Protein AF-A0A3C0QGR3-F1 (afdb_monomer_lite)

Radius of gyration: 13.29 Å; chains: 1; bounding box: 35×28×35 Å

Sequence (100 aa):
MGKNGKVHSISVSPQRGQLKKEVPEALFIAGKGIENDGHAGDWGRQVTCLSYESLDKVNKAKGLNMGTGDFAENVLIEGLDLSSLSPGSRIRLGEDAVIE

Foldseek 3Di:
DDFDWDFPFFWAAQAPPDQTDTDPDWDQDPCFATPSHNLGDNDDCRFFEDEPVVVVVCCVVPVHDDDPRRVVHRTYIYRDDPVPDDPVDWDDDPDPDIDD

pLDDT: mean 94.73, std 6.2, range [46.78, 98.44]

Secondary structure (DSSP, 8-state):
-----EEEEEEE-SSTTSPPEEES---EETTTEETT-TT-SSSS----EEEHHHHHHHHHHHT----TTTTS-SEEEES--GGG--TT--EEETTTEEE-

Structure (mmCIF, N/CA/C/O backbone):
data_AF-A0A3C0QGR3-F1
#
_entry.id   AF-A0A3C0QGR3-F1
#
loop_
_atom_site.group_PDB
_atom_site.id
_atom_site.type_symbol
_atom_site.label_atom_id
_atom_site.label_alt_id
_atom_site.label_comp_id
_atom_site.label_asym_id
_atom_site.label_entity_id
_atom_site.label_seq_id
_atom_site.pdbx_PDB_ins_code
_atom_site.Cartn_x
_atom_site.Cartn_y
_atom_site.Cartn_z
_atom_site.occupancy
_atom_site.B_iso_or_equiv
_atom_site.auth_seq_id
_atom_site.auth_comp_id
_atom_site.auth_asym_id
_atom_site.auth_atom_id
_atom_site.pdbx_PDB_model_num
ATOM 1 N N . MET A 1 1 ? -20.635 -12.146 -5.602 1.00 46.78 1 MET A N 1
ATOM 2 C CA . MET A 1 1 ? -20.327 -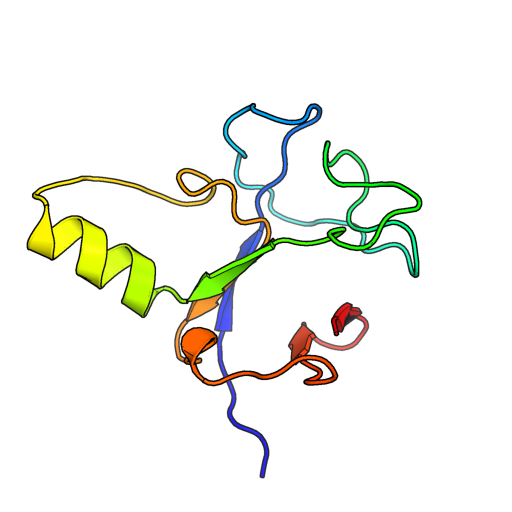10.702 -5.706 1.00 46.78 1 MET A CA 1
ATOM 3 C C . MET A 1 1 ? -19.046 -10.456 -4.934 1.00 46.78 1 MET A C 1
ATOM 5 O O . MET A 1 1 ? -18.987 -10.861 -3.780 1.00 46.78 1 MET A O 1
ATOM 9 N N . GLY A 1 2 ? -18.008 -9.912 -5.575 1.00 66.44 2 GLY A N 1
ATOM 10 C CA . GLY A 1 2 ? -16.774 -9.543 -4.873 1.00 66.44 2 GLY A CA 1
ATOM 11 C C . GLY A 1 2 ? -17.027 -8.397 -3.891 1.00 66.44 2 GLY A C 1
ATOM 12 O O . GLY A 1 2 ? -17.964 -7.622 -4.085 1.00 66.44 2 GLY A O 1
ATOM 13 N N . LYS A 1 3 ? -16.224 -8.310 -2.828 1.00 84.69 3 LYS A N 1
ATOM 14 C CA . LYS A 1 3 ? -16.185 -7.111 -1.982 1.00 84.69 3 LYS A CA 1
ATOM 15 C C . LYS A 1 3 ? -15.470 -6.006 -2.760 1.00 84.69 3 LYS A C 1
ATOM 17 O O . LYS A 1 3 ? -14.437 -6.270 -3.369 1.00 84.69 3 LYS A O 1
ATOM 22 N N . ASN A 1 4 ? -16.020 -4.798 -2.730 1.00 91.25 4 ASN A N 1
ATOM 23 C CA . ASN A 1 4 ? -15.447 -3.638 -3.404 1.00 91.25 4 ASN A CA 1
ATOM 24 C C . ASN A 1 4 ? -14.842 -2.689 -2.371 1.00 91.25 4 ASN A C 1
ATOM 26 O O . ASN A 1 4 ? -15.344 -2.593 -1.254 1.00 91.25 4 ASN A O 1
ATOM 30 N N . GLY A 1 5 ? -13.800 -1.975 -2.779 1.00 94.56 5 GLY A N 1
ATOM 31 C CA . GLY A 1 5 ? -13.172 -0.909 -2.010 1.00 94.56 5 GLY A CA 1
ATOM 32 C C . GLY A 1 5 ? -12.697 0.202 -2.939 1.00 94.56 5 GLY A C 1
ATOM 33 O O . GLY A 1 5 ? -12.883 0.132 -4.158 1.00 94.56 5 GLY A O 1
ATOM 34 N N . LYS A 1 6 ? -12.077 1.224 -2.362 1.00 96.50 6 LYS A N 1
ATOM 35 C CA . LYS A 1 6 ? -11.497 2.358 -3.079 1.00 96.50 6 LYS A CA 1
ATOM 36 C C . LYS A 1 6 ? -9.990 2.369 -2.858 1.00 96.50 6 LYS A C 1
ATOM 38 O O . LYS A 1 6 ? -9.534 2.262 -1.725 1.00 96.50 6 LYS A O 1
ATOM 43 N N . VAL A 1 7 ? -9.215 2.543 -3.925 1.00 97.12 7 VAL A N 1
ATOM 44 C CA . VAL A 1 7 ? -7.797 2.901 -3.784 1.00 97.12 7 VAL A CA 1
ATOM 45 C C . VAL A 1 7 ? -7.747 4.328 -3.245 1.00 97.12 7 VAL A C 1
ATOM 47 O O . VAL A 1 7 ? -8.143 5.266 -3.934 1.00 97.12 7 VAL A O 1
ATOM 50 N N . HIS A 1 8 ? -7.347 4.475 -1.985 1.00 97.56 8 HIS A N 1
ATOM 51 C CA . HIS A 1 8 ? -7.238 5.766 -1.317 1.00 97.56 8 HIS A CA 1
ATOM 52 C C . HIS A 1 8 ? -5.997 6.517 -1.803 1.00 97.56 8 HIS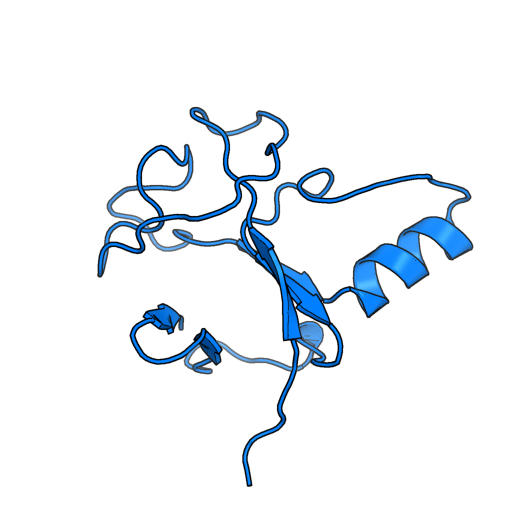 A C 1
ATOM 54 O O . HIS A 1 8 ? -6.081 7.701 -2.108 1.00 97.56 8 HIS A O 1
ATOM 60 N N . SER A 1 9 ? -4.860 5.824 -1.893 1.00 98.19 9 SER A N 1
ATOM 61 C CA . SER A 1 9 ? -3.596 6.388 -2.368 1.00 98.19 9 SER A CA 1
ATOM 62 C C . SER A 1 9 ? -2.676 5.304 -2.920 1.00 98.19 9 SER A C 1
ATOM 64 O O . SER A 1 9 ? -2.808 4.119 -2.588 1.00 98.19 9 SER A O 1
ATOM 66 N N . ILE A 1 10 ? -1.710 5.740 -3.726 1.00 98.06 10 ILE A N 1
ATOM 67 C CA . ILE A 1 10 ? -0.580 4.934 -4.179 1.00 98.06 10 ILE A CA 1
ATOM 68 C C . ILE A 1 10 ? 0.692 5.624 -3.702 1.00 98.06 10 ILE A C 1
ATOM 70 O O . ILE A 1 10 ? 0.837 6.827 -3.889 1.00 98.06 10 ILE A O 1
ATOM 74 N N . SER A 1 11 ? 1.615 4.876 -3.106 1.00 98.44 11 SER A N 1
ATOM 75 C CA . SER A 1 11 ? 2.872 5.407 -2.586 1.00 98.44 11 SER A CA 1
ATOM 76 C C . SER A 1 11 ? 4.059 4.545 -3.015 1.00 98.44 11 SER A C 1
ATOM 78 O O . SER A 1 11 ? 3.978 3.316 -3.046 1.00 98.44 11 SER A O 1
ATOM 80 N N . VAL A 1 12 ? 5.196 5.168 -3.324 1.00 98.19 12 VAL A N 1
ATOM 81 C CA . VAL A 1 12 ? 6.432 4.465 -3.717 1.00 98.19 12 VAL A CA 1
ATOM 82 C C . VAL A 1 12 ? 7.659 5.053 -3.028 1.00 98.19 12 VAL A C 1
ATOM 84 O O . VAL A 1 12 ? 7.656 6.195 -2.568 1.00 98.19 12 VAL A O 1
ATOM 87 N N . SER A 1 13 ? 8.728 4.269 -2.940 1.00 97.44 13 SER A N 1
ATOM 88 C CA . SER A 1 13 ? 10.046 4.739 -2.494 1.00 97.44 13 SER A CA 1
ATOM 89 C C . SER A 1 13 ? 11.127 4.114 -3.367 1.00 97.44 13 SER A C 1
ATOM 91 O O . SER A 1 13 ? 11.045 2.920 -3.609 1.00 97.44 13 SER A O 1
ATOM 93 N N . PRO A 1 14 ? 12.184 4.832 -3.781 1.00 95.56 14 PRO A N 1
ATOM 94 C CA . PRO A 1 14 ? 13.189 4.281 -4.696 1.00 95.56 14 PRO A CA 1
ATOM 95 C C . PRO A 1 14 ? 14.054 3.173 -4.077 1.00 95.56 14 PRO A C 1
ATOM 97 O O . PRO A 1 14 ? 14.741 2.449 -4.791 1.00 95.56 14 PRO A O 1
ATOM 100 N N . GLN A 1 15 ? 14.073 3.051 -2.746 1.00 94.38 15 GLN A N 1
ATOM 101 C CA . GLN A 1 15 ? 14.911 2.090 -2.027 1.00 94.38 15 GLN A CA 1
ATOM 102 C C . GLN A 1 15 ? 14.131 1.421 -0.889 1.00 94.38 15 GLN A C 1
ATOM 104 O O . GLN A 1 15 ? 13.195 1.995 -0.320 1.00 94.38 15 GLN A O 1
ATOM 109 N N . ARG A 1 16 ? 14.531 0.190 -0.541 1.00 89.44 16 ARG A N 1
ATOM 110 C CA . ARG A 1 16 ? 13.971 -0.563 0.595 1.00 89.44 16 ARG A CA 1
ATOM 111 C C . ARG A 1 16 ? 14.347 0.112 1.911 1.00 89.44 16 ARG A C 1
ATOM 113 O O . ARG A 1 16 ? 15.462 0.597 2.063 1.00 89.44 16 ARG A O 1
ATOM 120 N N . GLY A 1 17 ? 13.424 0.100 2.869 1.00 86.88 17 GLY A N 1
ATOM 121 C CA . GLY A 1 17 ? 13.634 0.710 4.186 1.00 86.88 17 GLY A CA 1
ATOM 122 C C . GLY A 1 17 ? 13.467 2.233 4.219 1.00 86.88 17 GLY A C 1
ATOM 123 O O . GLY A 1 17 ? 13.658 2.829 5.273 1.00 86.88 17 GLY A O 1
ATOM 124 N N . GLN A 1 18 ? 13.093 2.860 3.100 1.00 91.06 18 GLN A N 1
ATOM 125 C CA . GLN A 1 18 ? 12.674 4.259 3.064 1.00 91.06 18 GLN A CA 1
ATOM 126 C C . GLN A 1 18 ? 11.156 4.371 3.212 1.00 91.06 18 GLN A C 1
ATOM 128 O O . GLN A 1 18 ? 10.418 3.494 2.757 1.00 91.06 18 GLN A O 1
ATOM 133 N N . LEU A 1 19 ? 10.700 5.472 3.815 1.00 90.25 19 LEU A N 1
ATOM 134 C CA . LEU A 1 19 ? 9.285 5.833 3.807 1.00 90.25 19 LEU A CA 1
ATOM 135 C C . LEU A 1 19 ? 8.824 6.084 2.371 1.00 90.25 19 LEU A C 1
ATOM 137 O O . LEU A 1 19 ? 9.555 6.673 1.564 1.00 90.25 19 LEU A O 1
ATOM 141 N N . LYS A 1 20 ? 7.615 5.618 2.060 1.00 96.44 20 LYS A N 1
ATOM 142 C CA . LYS A 1 20 ? 7.010 5.792 0.742 1.00 96.44 20 LYS A CA 1
ATOM 143 C C . LYS A 1 20 ? 6.350 7.158 0.654 1.00 96.44 20 LYS A C 1
ATOM 145 O O . LYS A 1 20 ? 5.865 7.685 1.646 1.00 96.44 20 LYS A O 1
ATOM 150 N N . LYS A 1 21 ? 6.354 7.734 -0.541 1.00 97.44 21 LYS A N 1
ATOM 151 C CA . LYS A 1 21 ? 5.698 9.006 -0.838 1.00 97.44 21 LYS A CA 1
ATOM 152 C C . LYS A 1 21 ? 4.553 8.764 -1.791 1.00 97.44 21 LYS A C 1
ATOM 154 O O . LYS A 1 21 ? 4.705 7.990 -2.735 1.00 97.44 21 LYS A O 1
ATOM 159 N N . GLU A 1 22 ? 3.445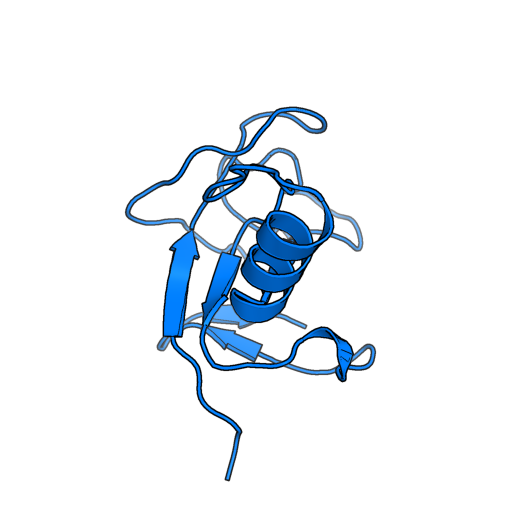 9.441 -1.534 1.00 98.19 22 GLU A N 1
ATOM 160 C CA . GLU A 1 22 ? 2.274 9.393 -2.393 1.00 98.19 22 GLU A CA 1
ATOM 161 C C . GLU A 1 22 ? 2.599 9.895 -3.805 1.00 98.19 22 GLU A C 1
ATOM 163 O O . GLU A 1 22 ? 3.316 10.884 -3.987 1.00 98.19 22 GLU A O 1
ATOM 168 N N . VAL A 1 23 ? 2.074 9.187 -4.799 1.00 97.88 23 VAL A N 1
ATOM 169 C CA . VAL A 1 23 ? 2.174 9.501 -6.222 1.00 97.88 23 VAL A CA 1
ATOM 170 C C . VAL A 1 23 ? 0.781 9.451 -6.854 1.00 97.88 23 VAL A C 1
ATOM 172 O O . VAL A 1 23 ? -0.054 8.648 -6.436 1.00 97.88 23 VAL A O 1
ATOM 175 N N . PRO A 1 24 ? 0.506 10.290 -7.867 1.00 96.62 24 PRO A N 1
ATOM 176 C CA . PRO A 1 24 ? -0.801 10.312 -8.523 1.00 96.62 24 PRO A CA 1
ATOM 177 C C . PRO A 1 24 ? -1.059 9.061 -9.375 1.00 96.62 24 PRO A C 1
ATOM 179 O O . PRO A 1 24 ? -2.210 8.688 -9.587 1.00 96.62 24 PRO A O 1
ATOM 182 N N . GLU A 1 25 ? 0.003 8.415 -9.856 1.00 95.56 25 GLU A N 1
ATOM 183 C CA . GLU A 1 25 ? -0.050 7.224 -10.699 1.00 95.56 25 GLU A CA 1
ATOM 184 C C . GLU A 1 25 ? 1.191 6.351 -10.487 1.00 95.56 25 GLU A C 1
ATOM 186 O O . GLU A 1 25 ? 2.238 6.830 -10.045 1.00 95.56 25 GLU A O 1
ATOM 191 N N . ALA A 1 26 ? 1.070 5.061 -10.802 1.00 95.88 26 ALA A N 1
ATOM 192 C CA . ALA A 1 26 ? 2.181 4.120 -10.764 1.00 95.88 26 ALA A CA 1
ATOM 193 C C . ALA A 1 26 ? 1.989 2.993 -11.784 1.00 95.88 26 ALA A C 1
ATOM 195 O O . ALA A 1 26 ? 0.867 2.538 -12.018 1.00 95.88 26 ALA A O 1
ATOM 196 N N . LEU A 1 27 ? 3.095 2.505 -12.347 1.00 97.06 27 LEU A N 1
ATOM 197 C CA . LEU A 1 27 ? 3.097 1.397 -13.297 1.00 97.06 27 LEU A CA 1
ATOM 198 C C . LEU A 1 27 ? 3.340 0.066 -12.576 1.00 97.06 27 LEU A C 1
ATOM 200 O O . LEU A 1 27 ? 4.404 -0.151 -11.996 1.00 97.06 27 LEU A O 1
ATOM 204 N N . PHE A 1 28 ? 2.368 -0.842 -12.653 1.00 97.50 28 PHE A N 1
ATOM 205 C CA . PHE A 1 28 ? 2.492 -2.211 -12.156 1.00 97.50 28 PHE A CA 1
ATOM 206 C C . PHE A 1 28 ? 3.057 -3.103 -13.260 1.00 97.50 28 PHE A C 1
ATOM 208 O O . PHE A 1 28 ? 2.489 -3.213 -14.345 1.00 97.50 28 PHE A O 1
ATOM 215 N N . ILE A 1 29 ? 4.173 -3.765 -12.978 1.00 97.19 29 ILE A N 1
ATOM 216 C CA . ILE A 1 29 ? 4.876 -4.636 -13.913 1.00 97.19 29 ILE A CA 1
ATOM 217 C C . ILE A 1 29 ? 4.757 -6.076 -13.411 1.00 97.19 29 ILE A C 1
ATOM 219 O O . ILE A 1 29 ? 5.239 -6.420 -12.326 1.00 97.19 29 ILE A O 1
ATOM 223 N N . ALA A 1 30 ? 4.121 -6.928 -14.217 1.00 95.81 30 ALA A N 1
ATOM 224 C CA . ALA A 1 30 ? 3.893 -8.331 -13.885 1.00 95.81 30 ALA A CA 1
ATOM 225 C C . ALA A 1 30 ? 5.204 -9.042 -13.515 1.00 95.81 30 ALA A C 1
ATOM 227 O O . ALA A 1 30 ? 6.202 -8.956 -14.235 1.00 95.81 30 ALA A O 1
ATOM 228 N N . GLY A 1 31 ? 5.201 -9.722 -12.366 1.00 96.00 31 GLY A N 1
ATOM 229 C CA . GLY A 1 31 ? 6.370 -10.425 -11.842 1.00 96.00 31 GLY A CA 1
ATOM 230 C C . GLY A 1 31 ? 7.530 -9.518 -11.425 1.00 96.00 31 GLY A C 1
ATOM 231 O O . GLY A 1 31 ? 8.609 -10.036 -11.151 1.00 96.00 31 GLY A O 1
ATOM 232 N N . LYS A 1 32 ? 7.345 -8.191 -11.362 1.00 96.31 32 LYS A N 1
ATOM 233 C CA . LYS A 1 32 ? 8.373 -7.244 -10.904 1.00 96.31 32 LYS A CA 1
ATOM 234 C C . LYS A 1 32 ? 7.895 -6.254 -9.846 1.00 96.31 32 LYS A C 1
ATOM 2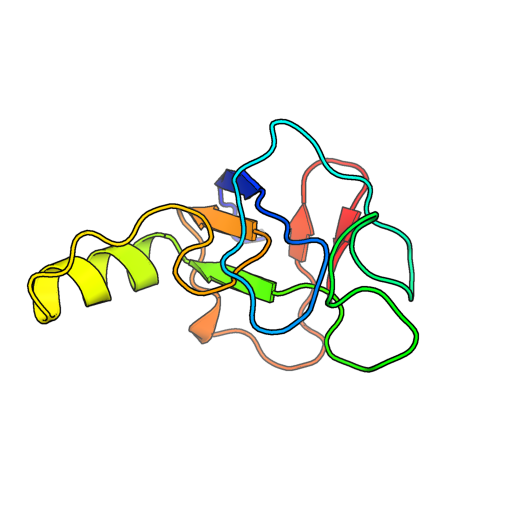36 O O . LYS A 1 32 ? 8.754 -5.689 -9.188 1.00 96.31 32 LYS A O 1
ATOM 241 N N . GLY A 1 33 ? 6.596 -6.035 -9.653 1.00 97.06 33 GLY A N 1
ATOM 242 C CA . GLY A 1 33 ? 6.080 -5.049 -8.692 1.00 97.06 33 GLY A CA 1
ATOM 243 C C . GLY A 1 33 ? 5.811 -3.691 -9.331 1.00 97.06 33 GLY A C 1
ATOM 244 O O . GLY A 1 33 ? 5.361 -3.635 -10.471 1.00 97.06 33 GLY A O 1
ATOM 245 N N . ILE A 1 34 ? 6.048 -2.601 -8.602 1.00 97.81 34 ILE A N 1
ATOM 246 C CA . ILE A 1 34 ? 5.769 -1.235 -9.073 1.00 97.81 34 ILE A CA 1
ATOM 247 C C . ILE A 1 34 ? 7.054 -0.571 -9.577 1.00 97.81 34 ILE A C 1
ATOM 249 O O . ILE A 1 34 ? 8.087 -0.625 -8.912 1.00 97.81 34 ILE A O 1
ATOM 253 N N . GLU A 1 35 ? 7.002 0.068 -10.746 1.00 97.62 35 GLU A N 1
ATOM 254 C CA . GLU A 1 35 ? 8.137 0.821 -11.285 1.00 97.62 35 GLU A CA 1
ATOM 255 C C . GLU A 1 35 ? 8.624 1.890 -10.291 1.00 97.62 35 GLU A C 1
ATOM 257 O O . GLU A 1 35 ? 7.828 2.590 -9.668 1.00 97.62 35 GLU A O 1
ATOM 262 N N . ASN A 1 36 ? 9.946 2.021 -10.151 1.00 95.50 36 ASN A N 1
ATOM 263 C CA . ASN A 1 36 ? 10.610 2.942 -9.219 1.00 95.50 36 ASN A CA 1
ATOM 264 C C . ASN A 1 36 ? 10.361 2.659 -7.727 1.00 95.50 36 ASN A C 1
ATOM 266 O O . ASN A 1 36 ? 10.745 3.474 -6.887 1.00 95.50 36 ASN A O 1
ATOM 270 N N . ASP A 1 37 ? 9.779 1.508 -7.376 1.00 98.06 37 ASP A N 1
ATOM 271 C CA . ASP A 1 37 ? 9.674 1.070 -5.990 1.00 98.06 37 ASP A CA 1
ATOM 272 C C . ASP A 1 37 ? 10.853 0.184 -5.567 1.00 98.06 37 ASP A C 1
ATOM 274 O O . ASP A 1 37 ? 11.286 -0.710 -6.289 1.00 98.06 37 ASP A O 1
ATOM 278 N N . GLY A 1 38 ? 11.344 0.368 -4.346 1.00 95.31 38 GLY A N 1
ATOM 279 C CA . GLY A 1 38 ? 12.441 -0.408 -3.782 1.00 95.31 38 GLY A CA 1
ATOM 280 C C . GLY A 1 38 ? 12.076 -1.872 -3.541 1.00 95.31 38 GLY A C 1
ATOM 281 O O . GLY A 1 38 ? 12.971 -2.707 -3.428 1.00 95.31 38 GLY A O 1
ATOM 282 N N . HIS A 1 39 ? 10.785 -2.209 -3.455 1.00 94.81 39 HIS A N 1
ATOM 283 C CA . HIS A 1 39 ? 10.323 -3.596 -3.429 1.00 94.81 39 HIS A CA 1
ATOM 284 C C . HIS A 1 39 ? 10.208 -4.218 -4.822 1.00 94.81 39 HIS A C 1
ATOM 286 O O . HIS A 1 39 ? 9.900 -5.404 -4.910 1.00 94.81 39 HIS A O 1
ATOM 292 N N . ALA A 1 40 ? 10.467 -3.486 -5.905 1.00 95.25 40 ALA A N 1
ATOM 293 C CA . ALA A 1 40 ? 10.446 -4.078 -7.229 1.00 9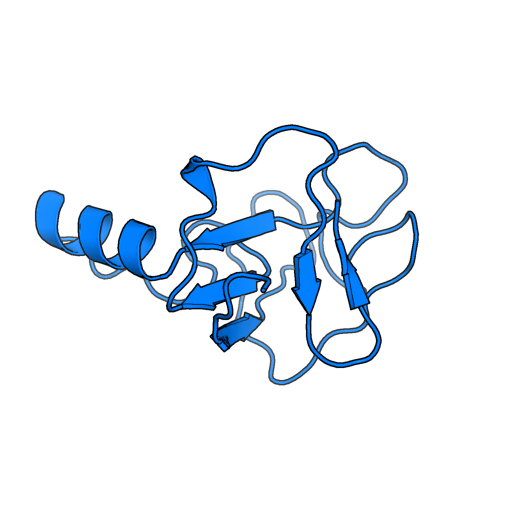5.25 40 ALA A CA 1
ATOM 294 C C . ALA A 1 40 ? 11.591 -5.088 -7.421 1.00 95.25 40 ALA A C 1
ATOM 296 O O . ALA A 1 40 ? 12.701 -4.905 -6.919 1.00 95.25 40 ALA A O 1
ATOM 297 N N . GLY A 1 41 ? 11.329 -6.160 -8.167 1.00 93.50 41 GLY A N 1
ATOM 298 C CA . GLY A 1 41 ? 12.314 -7.182 -8.519 1.00 93.50 41 GLY A CA 1
ATOM 299 C C . GLY A 1 41 ? 11.783 -8.610 -8.441 1.00 93.50 41 GLY A C 1
ATOM 300 O O . GLY A 1 41 ? 10.615 -8.856 -8.145 1.00 93.50 41 GLY A O 1
ATOM 301 N N . ASP A 1 42 ? 12.678 -9.559 -8.693 1.00 93.50 42 ASP A N 1
ATOM 302 C CA . ASP A 1 42 ? 12.377 -10.991 -8.746 1.00 93.50 42 ASP A CA 1
ATOM 303 C C . ASP A 1 42 ? 12.425 -11.628 -7.345 1.00 93.50 42 ASP A C 1
ATOM 305 O O . ASP A 1 42 ? 13.430 -12.197 -6.917 1.00 93.50 42 ASP A O 1
ATOM 309 N N . TRP A 1 43 ? 11.355 -11.423 -6.572 1.00 93.25 43 TRP A N 1
ATOM 310 C CA . TRP A 1 43 ? 11.169 -12.000 -5.238 1.00 93.25 43 TRP A CA 1
ATOM 311 C C . TRP A 1 43 ? 9.690 -11.983 -4.825 1.00 93.25 43 TRP A C 1
ATOM 313 O O . TRP A 1 43 ? 8.862 -11.331 -5.448 1.00 93.25 43 TRP A O 1
ATOM 323 N N . GLY A 1 44 ? 9.348 -12.677 -3.737 1.00 88.94 44 GLY A N 1
ATOM 324 C CA . GLY A 1 44 ? 7.952 -12.943 -3.360 1.00 88.94 44 GLY A CA 1
ATOM 325 C C . GLY A 1 44 ? 7.167 -11.816 -2.670 1.00 88.94 44 GLY A C 1
ATOM 326 O O . GLY A 1 44 ? 6.067 -12.079 -2.203 1.00 88.94 44 GLY A O 1
ATOM 327 N N . ARG A 1 45 ? 7.696 -10.592 -2.524 1.00 92.50 45 ARG A N 1
ATOM 328 C CA . ARG A 1 45 ? 6.978 -9.473 -1.863 1.00 92.50 45 ARG A CA 1
ATOM 329 C C . ARG A 1 45 ? 7.108 -8.175 -2.658 1.00 92.50 45 ARG A C 1
ATOM 331 O O . ARG A 1 45 ? 7.806 -7.254 -2.254 1.00 92.50 45 ARG A O 1
ATOM 338 N N . GLN A 1 46 ? 6.433 -8.123 -3.797 1.00 96.50 46 GLN A N 1
ATOM 339 C CA . GLN A 1 46 ? 6.642 -7.086 -4.814 1.00 96.50 46 GLN A CA 1
ATOM 340 C C . GLN A 1 46 ? 5.793 -5.826 -4.612 1.00 96.50 46 GLN A C 1
ATOM 342 O O . GLN A 1 46 ? 6.182 -4.746 -5.046 1.00 96.50 46 GLN A O 1
ATOM 347 N N . VAL A 1 47 ? 4.631 -5.967 -3.970 1.00 96.38 47 VAL A N 1
ATOM 348 C CA . VAL A 1 47 ? 3.680 -4.884 -3.693 1.00 96.38 47 VAL A CA 1
ATOM 349 C C . VAL A 1 47 ? 3.171 -5.050 -2.267 1.00 96.38 47 VAL A C 1
ATOM 351 O O . VAL A 1 47 ? 2.843 -6.160 -1.848 1.00 96.38 47 VAL A O 1
ATOM 354 N N . THR A 1 48 ? 3.110 -3.960 -1.507 1.00 95.69 48 THR A N 1
ATOM 355 C CA . THR A 1 48 ? 2.515 -3.945 -0.164 1.00 95.69 48 THR A CA 1
ATOM 356 C C . THR A 1 48 ? 1.174 -3.216 -0.171 1.00 95.69 48 THR A C 1
ATOM 358 O O . THR A 1 48 ? 1.031 -2.160 -0.785 1.00 95.69 48 THR A O 1
ATOM 361 N N . CYS A 1 49 ? 0.183 -3.752 0.538 1.00 96.56 49 CYS A N 1
ATOM 362 C CA . CYS A 1 49 ? -1.134 -3.131 0.671 1.00 96.56 49 CYS A CA 1
ATOM 363 C C . CYS A 1 49 ? -1.524 -3.001 2.141 1.00 96.56 49 CYS A C 1
ATOM 365 O O . CYS A 1 49 ? -1.132 -3.829 2.966 1.00 96.56 49 CYS A O 1
ATOM 367 N N . LEU A 1 50 ? -2.320 -1.984 2.455 1.00 97.38 50 LEU A N 1
ATOM 368 C CA . LEU A 1 50 ? -2.870 -1.756 3.787 1.00 97.38 50 LEU A CA 1
ATOM 369 C C . LEU A 1 50 ? -4.337 -1.336 3.674 1.00 97.38 50 LEU A C 1
ATOM 371 O O . LEU A 1 50 ? -4.700 -0.583 2.773 1.00 97.38 50 LEU A O 1
ATOM 375 N N . SER A 1 51 ? -5.183 -1.808 4.591 1.00 97.81 51 SER A N 1
ATOM 376 C CA . SER A 1 51 ? -6.548 -1.290 4.717 1.00 97.81 51 SER A CA 1
ATOM 377 C C . SER A 1 51 ? -6.527 0.060 5.430 1.00 97.81 51 SER A C 1
ATOM 379 O O . SER A 1 51 ? -5.906 0.179 6.491 1.00 97.81 51 SER A O 1
ATOM 381 N N . TYR A 1 52 ? -7.258 1.046 4.917 1.00 98.06 52 TYR A N 1
ATOM 382 C CA . TYR A 1 52 ? -7.402 2.361 5.546 1.00 98.06 52 TYR A CA 1
ATOM 383 C C . TYR A 1 52 ? -7.905 2.244 6.992 1.00 98.06 52 TYR A C 1
ATOM 385 O O . TYR A 1 52 ? -7.384 2.882 7.902 1.00 98.06 52 TYR A O 1
ATOM 393 N N . GLU A 1 53 ? -8.848 1.337 7.238 1.00 97.44 53 GLU A N 1
ATOM 394 C CA . GLU A 1 53 ? -9.403 1.057 8.562 1.00 97.44 53 GLU A CA 1
ATOM 395 C C . GLU A 1 53 ? -8.342 0.531 9.538 1.00 97.44 53 GLU A C 1
ATOM 397 O O . GLU A 1 53 ? -8.419 0.792 10.739 1.00 97.44 53 GLU A O 1
ATOM 402 N N . SER A 1 54 ? -7.331 -0.193 9.043 1.00 97.06 54 SER A N 1
ATOM 403 C CA . SER A 1 54 ? -6.214 -0.656 9.874 1.00 97.06 54 SER A CA 1
ATOM 404 C C . SER A 1 54 ? -5.280 0.495 10.247 1.00 97.06 54 SER A C 1
ATOM 406 O O . SER A 1 54 ? -4.875 0.586 11.408 1.00 97.06 54 SER A O 1
ATOM 408 N N . LEU A 1 55 ? -4.987 1.394 9.303 1.00 97.25 55 LEU A N 1
ATOM 409 C CA . LEU A 1 55 ? -4.219 2.616 9.554 1.00 97.25 55 LEU A CA 1
ATOM 410 C C . LEU A 1 55 ? -4.927 3.497 10.595 1.00 97.25 55 LEU A C 1
ATOM 412 O O . LEU A 1 55 ? -4.336 3.834 11.624 1.00 97.25 55 LEU A O 1
ATOM 416 N N . ASP A 1 56 ? -6.209 3.802 10.378 1.00 97.62 56 ASP A N 1
ATOM 417 C CA . ASP A 1 56 ? -7.019 4.638 11.274 1.00 97.62 56 ASP A CA 1
ATOM 418 C C . ASP A 1 56 ? -7.126 4.030 12.681 1.00 97.62 56 ASP A C 1
ATOM 420 O O . ASP A 1 56 ? -6.937 4.720 13.689 1.00 97.62 56 ASP A O 1
ATOM 424 N N . LYS A 1 57 ? -7.329 2.709 12.773 1.00 97.31 57 LYS A N 1
ATOM 425 C CA . LYS A 1 57 ? -7.340 1.987 14.051 1.00 97.31 57 LYS A CA 1
ATOM 426 C C . LYS A 1 57 ? -6.025 2.146 14.812 1.00 97.31 57 LYS A C 1
ATOM 428 O O . LYS A 1 57 ? -6.059 2.373 16.022 1.00 97.31 57 LYS A O 1
ATOM 433 N N . VAL A 1 58 ? -4.878 2.015 14.142 1.00 97.25 58 VAL A N 1
ATOM 434 C CA . VAL A 1 58 ? -3.564 2.174 14.784 1.00 97.25 58 VAL A CA 1
ATOM 435 C C . VAL A 1 58 ? -3.346 3.622 15.219 1.00 97.25 58 VAL A C 1
ATOM 437 O O . VAL A 1 58 ? -2.959 3.837 16.369 1.00 97.25 58 VAL A O 1
ATOM 440 N N . ASN A 1 59 ? -3.663 4.600 14.367 1.00 97.94 59 ASN A N 1
ATOM 441 C CA . ASN A 1 59 ? -3.575 6.021 14.710 1.00 97.94 59 ASN A CA 1
ATOM 442 C C . ASN A 1 59 ? -4.385 6.349 15.968 1.00 97.94 59 ASN A C 1
ATOM 444 O O . ASN A 1 59 ? -3.835 6.888 16.929 1.00 97.94 59 ASN A O 1
ATOM 448 N N . LYS A 1 60 ? -5.653 5.927 16.030 1.00 98.12 60 LYS A N 1
ATOM 449 C CA . LYS A 1 60 ? -6.525 6.142 17.198 1.00 98.12 60 LYS A CA 1
ATOM 450 C C . LYS A 1 60 ? -6.031 5.423 18.450 1.00 98.12 60 LYS A C 1
ATOM 452 O O . LYS A 1 60 ? -6.000 6.015 19.524 1.00 98.12 60 LYS A O 1
ATOM 457 N N . ALA A 1 61 ? -5.633 4.157 18.330 1.00 98.19 61 ALA A N 1
ATOM 458 C CA . ALA A 1 61 ? -5.219 3.352 19.480 1.00 98.19 61 ALA A CA 1
ATOM 459 C C . ALA A 1 61 ? -3.865 3.778 20.068 1.00 98.19 61 ALA A C 1
ATOM 461 O O . ALA A 1 61 ? -3.592 3.507 21.238 1.00 98.19 61 ALA A O 1
ATOM 462 N N . LYS A 1 62 ? -2.995 4.388 19.257 1.00 97.88 62 LYS A N 1
ATOM 463 C CA . LYS A 1 62 ? -1.630 4.765 19.647 1.00 97.88 62 LYS A CA 1
ATOM 464 C C . LYS A 1 62 ? -1.406 6.275 19.725 1.00 97.88 62 LYS A C 1
ATOM 466 O O . LYS A 1 62 ? -0.317 6.679 20.116 1.00 97.88 62 LYS A O 1
ATOM 471 N N . GLY A 1 63 ? -2.403 7.090 19.381 1.00 97.19 63 GLY A N 1
ATOM 472 C CA . GLY A 1 63 ? -2.256 8.545 19.304 1.00 97.19 63 GLY A CA 1
ATOM 473 C C . GLY A 1 63 ? -1.237 8.975 18.246 1.00 97.19 63 GLY A C 1
ATOM 474 O O . GLY A 1 63 ? -0.495 9.927 18.468 1.00 97.19 63 GLY A O 1
ATOM 475 N N . LEU A 1 64 ? -1.155 8.240 17.133 1.00 96.75 64 LEU A N 1
ATOM 476 C CA . LEU A 1 64 ? -0.260 8.551 16.017 1.00 96.75 64 LEU A CA 1
ATOM 477 C C . LEU A 1 64 ? -0.993 9.373 14.951 1.00 96.75 64 LEU A C 1
ATOM 479 O O . LEU A 1 64 ? -2.222 9.391 14.899 1.00 96.75 64 LEU A O 1
ATOM 483 N N . ASN A 1 65 ? -0.220 10.021 14.082 1.00 96.19 65 ASN A N 1
ATOM 484 C CA . ASN A 1 65 ? -0.716 10.776 12.934 1.00 96.19 65 ASN A CA 1
ATOM 485 C C . ASN A 1 65 ? -0.064 10.273 11.636 1.00 96.19 65 ASN A C 1
ATOM 487 O O . ASN A 1 65 ? 0.522 11.053 10.890 1.00 96.19 65 ASN A O 1
ATOM 491 N N . MET A 1 66 ? -0.091 8.955 11.427 1.00 97.00 66 MET A N 1
ATOM 492 C CA . MET A 1 66 ? 0.481 8.319 10.239 1.00 97.00 66 MET A CA 1
ATOM 493 C C . MET A 1 66 ? -0.417 8.576 9.029 1.00 97.00 66 MET A C 1
ATOM 495 O O . MET A 1 66 ? -1.637 8.413 9.125 1.00 97.00 66 MET A O 1
ATOM 499 N N . GLY A 1 67 ? 0.187 8.962 7.913 1.00 96.19 67 GLY A N 1
ATOM 500 C CA . GLY A 1 67 ? -0.457 9.182 6.627 1.00 96.19 67 GLY A CA 1
ATOM 501 C C . GLY A 1 67 ? -0.129 8.096 5.602 1.00 96.19 67 GLY A C 1
ATOM 502 O O . GLY A 1 67 ? 0.259 6.976 5.934 1.00 96.19 67 GLY A O 1
ATOM 503 N N . THR A 1 68 ? -0.319 8.444 4.333 1.00 97.38 68 THR A N 1
ATOM 504 C CA . THR A 1 68 ? -0.120 7.559 3.184 1.00 97.38 68 THR A CA 1
ATOM 505 C C . THR A 1 68 ? 1.362 7.202 3.015 1.00 97.38 68 THR A C 1
ATOM 507 O O . THR A 1 68 ? 2.233 8.064 2.972 1.00 97.38 68 THR A O 1
ATOM 510 N N . GLY A 1 69 ? 1.670 5.912 2.898 1.00 96.88 69 GLY A N 1
ATOM 511 C CA . GLY A 1 69 ? 3.030 5.386 2.740 1.00 96.88 69 GLY A CA 1
ATOM 512 C C . GLY A 1 69 ? 3.855 5.295 4.029 1.00 96.88 69 GLY A C 1
ATOM 513 O O . GLY A 1 69 ? 4.947 4.713 4.003 1.00 96.88 69 GLY A O 1
ATOM 514 N N . ASP A 1 70 ? 3.357 5.814 5.155 1.00 96.00 70 ASP A N 1
ATOM 515 C CA . ASP A 1 70 ? 4.096 5.842 6.422 1.00 96.00 70 ASP A CA 1
ATOM 516 C C . ASP A 1 70 ? 4.214 4.454 7.074 1.00 96.00 70 ASP A C 1
ATOM 518 O O . ASP A 1 70 ? 5.135 4.205 7.857 1.00 96.00 70 ASP A O 1
ATOM 522 N N . PHE A 1 71 ? 3.335 3.512 6.715 1.00 94.94 71 PHE A N 1
ATOM 523 C CA . PHE A 1 71 ? 3.461 2.093 7.069 1.00 94.94 71 PHE A CA 1
ATOM 524 C C . PHE A 1 71 ? 4.197 1.280 5.991 1.00 94.94 71 PHE A C 1
ATOM 526 O O . PHE A 1 71 ? 4.188 0.046 6.020 1.00 94.94 71 PHE A O 1
ATOM 533 N N . ALA A 1 72 ? 4.876 1.962 5.062 1.00 94.69 72 ALA A N 1
ATOM 534 C CA . ALA A 1 72 ? 5.570 1.385 3.914 1.00 94.69 72 ALA A CA 1
ATOM 535 C C . ALA A 1 72 ? 4.658 0.559 2.983 1.00 94.69 72 ALA A C 1
ATOM 537 O O . ALA A 1 72 ? 5.129 -0.329 2.259 1.00 94.69 72 ALA A O 1
ATOM 538 N N . GLU A 1 73 ? 3.359 0.854 2.968 1.00 96.69 73 GLU A N 1
ATOM 539 C CA . GLU A 1 73 ? 2.396 0.330 2.007 1.00 96.69 73 GLU A CA 1
ATOM 540 C C . GLU A 1 73 ? 2.521 1.030 0.650 1.00 96.69 73 GLU A C 1
ATOM 542 O O . GLU A 1 73 ? 2.713 2.243 0.571 1.00 96.69 73 GLU A O 1
ATOM 547 N N . ASN A 1 74 ? 2.395 0.267 -0.433 1.00 97.81 74 ASN A N 1
ATOM 548 C CA . ASN A 1 74 ? 2.272 0.831 -1.768 1.00 97.81 74 ASN A CA 1
ATOM 549 C C . ASN A 1 74 ? 0.845 1.257 -2.088 1.00 97.81 74 ASN A C 1
ATOM 551 O O . ASN A 1 74 ? 0.658 2.256 -2.768 1.00 97.81 74 ASN A O 1
ATOM 555 N N . VAL A 1 75 ? -0.151 0.494 -1.639 1.00 98.00 75 VAL A N 1
ATOM 556 C CA . VAL A 1 75 ? -1.561 0.764 -1.935 1.00 98.0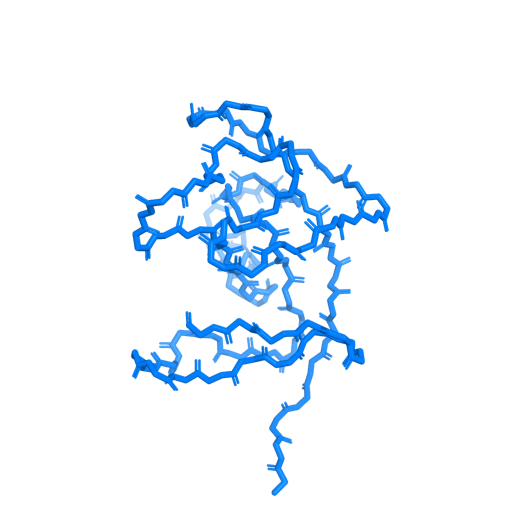0 75 VAL A CA 1
ATOM 557 C C . VAL A 1 75 ? -2.346 0.804 -0.635 1.00 98.00 75 VAL A C 1
ATOM 559 O O . VAL A 1 75 ? -2.442 -0.204 0.070 1.00 98.00 75 VAL A O 1
ATOM 562 N N . LEU A 1 76 ? -2.929 1.960 -0.334 1.00 98.19 76 LEU A N 1
ATOM 563 C CA . LEU A 1 76 ? -3.874 2.109 0.765 1.00 98.19 76 LEU A CA 1
ATOM 564 C C . LEU A 1 76 ? -5.287 1.914 0.211 1.00 98.19 76 LEU A C 1
ATOM 566 O O . LEU A 1 76 ? -5.688 2.607 -0.725 1.00 98.19 76 LEU A O 1
ATOM 570 N N . ILE A 1 77 ? -6.031 0.952 0.752 1.00 97.81 77 ILE A N 1
ATOM 571 C CA . ILE A 1 77 ? -7.355 0.563 0.251 1.00 97.81 77 ILE A CA 1
ATOM 572 C C . ILE A 1 77 ? -8.402 0.815 1.332 1.00 97.81 77 ILE A C 1
ATOM 574 O O . ILE A 1 77 ? -8.310 0.282 2.432 1.00 97.81 77 ILE A O 1
ATOM 578 N N . GLU A 1 78 ? -9.415 1.605 1.011 1.00 97.75 78 GLU A N 1
ATOM 579 C CA . GLU A 1 78 ? -10.561 1.889 1.873 1.00 97.75 78 GLU A CA 1
ATOM 580 C C . GLU A 1 78 ? -11.719 0.929 1.564 1.00 97.75 78 GLU A C 1
ATOM 582 O O . GLU A 1 78 ? -11.980 0.601 0.402 1.00 97.75 78 GLU A O 1
ATOM 587 N N . GLY A 1 79 ? -12.433 0.478 2.594 1.00 96.12 79 GLY A N 1
ATOM 588 C CA . GLY A 1 79 ? -13.621 -0.368 2.474 1.00 96.12 79 GLY A CA 1
ATOM 589 C C . GLY A 1 79 ? -13.336 -1.859 2.292 1.00 96.12 79 GLY A C 1
ATOM 590 O O . GLY A 1 79 ? -14.272 -2.634 2.084 1.00 96.12 79 GLY A O 1
ATOM 591 N N . LEU A 1 80 ? -12.072 -2.290 2.377 1.00 94.38 80 LEU A N 1
ATOM 592 C CA . LEU A 1 80 ? -11.686 -3.690 2.196 1.00 94.38 80 LEU A CA 1
ATOM 593 C C . LEU A 1 80 ? -10.785 -4.179 3.333 1.00 94.38 80 LEU A C 1
ATOM 595 O O . LEU A 1 80 ? -9.675 -3.688 3.510 1.00 94.38 80 LEU A O 1
ATOM 599 N N . ASP A 1 81 ? -11.235 -5.206 4.058 1.00 92.81 81 ASP A N 1
ATOM 600 C CA . ASP A 1 81 ? -10.442 -5.883 5.089 1.00 92.81 81 ASP A CA 1
ATOM 601 C C . ASP A 1 81 ? -9.444 -6.876 4.475 1.00 92.81 81 ASP A C 1
ATOM 603 O O . ASP A 1 81 ? -9.780 -8.028 4.176 1.00 92.81 81 ASP A O 1
ATOM 607 N N . LEU A 1 82 ? -8.199 -6.423 4.321 1.00 94.19 82 LEU A N 1
ATOM 608 C CA . LEU A 1 82 ? -7.102 -7.216 3.773 1.00 94.19 82 LEU A CA 1
ATOM 609 C C . LEU A 1 82 ? -6.554 -8.242 4.774 1.00 94.19 82 LEU A C 1
ATOM 611 O O . LEU A 1 82 ? -5.919 -9.208 4.362 1.00 94.19 82 LEU A O 1
ATOM 615 N N . SER A 1 83 ? -6.811 -8.071 6.077 1.00 91.00 83 SER A N 1
ATOM 616 C CA . SER A 1 83 ? -6.307 -8.983 7.116 1.00 91.00 83 SER A CA 1
ATOM 617 C C . SER A 1 83 ? -6.972 -10.361 7.075 1.00 91.00 83 SER A C 1
ATOM 619 O O . SER A 1 83 ? -6.428 -11.334 7.591 1.00 91.00 83 SER A O 1
ATOM 621 N N . SER A 1 84 ? -8.134 -10.443 6.424 1.00 89.75 84 SER A N 1
ATOM 622 C CA . SER A 1 84 ? -8.891 -11.678 6.218 1.00 89.75 84 SER A CA 1
ATOM 623 C C . SER A 1 84 ? -8.441 -12.504 5.003 1.00 89.75 84 SER A C 1
ATOM 625 O O . SER A 1 84 ? -8.969 -13.595 4.784 1.00 89.75 84 SER A O 1
ATOM 627 N N . LEU A 1 85 ? -7.497 -11.999 4.200 1.00 92.88 85 LEU A N 1
ATOM 628 C CA . LEU A 1 85 ? -7.044 -12.657 2.975 1.00 92.88 85 LEU A CA 1
ATOM 629 C C . LEU A 1 85 ? -5.996 -13.743 3.252 1.00 92.88 85 LEU A C 1
ATOM 631 O O . LEU A 1 85 ? -5.160 -13.624 4.145 1.00 92.88 85 LEU A O 1
ATOM 635 N N . SER A 1 86 ? -6.022 -14.796 2.436 1.00 94.56 86 SER A N 1
ATOM 636 C CA . SER A 1 86 ? -5.046 -15.893 2.451 1.00 94.56 86 SER A CA 1
ATOM 637 C C . SER A 1 86 ? -4.153 -15.863 1.203 1.00 94.56 86 SER A C 1
ATOM 639 O O . SER A 1 86 ? -4.591 -15.333 0.179 1.00 94.56 86 SER A O 1
ATOM 641 N N . PRO A 1 87 ? -2.952 -16.476 1.223 1.00 94.19 87 PRO A N 1
ATOM 642 C CA . PRO A 1 87 ? -2.143 -16.653 0.014 1.00 94.19 87 PRO A CA 1
ATOM 643 C C . PRO A 1 87 ? -2.965 -17.218 -1.157 1.00 94.19 87 PRO A C 1
ATOM 645 O O . PRO A 1 87 ? -3.779 -18.123 -0.955 1.00 94.19 87 PRO A O 1
ATOM 648 N N . GLY A 1 88 ? -2.782 -16.658 -2.356 1.00 94.62 88 GLY A N 1
ATOM 649 C CA . GLY A 1 88 ? -3.583 -16.972 -3.548 1.00 94.62 88 GLY A CA 1
ATOM 650 C C . GLY A 1 88 ? -4.865 -16.138 -3.698 1.00 94.62 88 GLY A C 1
ATOM 651 O O . GLY A 1 88 ? -5.574 -16.272 -4.697 1.00 94.62 88 GLY A O 1
ATOM 652 N N . SER A 1 89 ? -5.189 -15.277 -2.726 1.00 94.62 89 SER A N 1
ATOM 653 C CA . SER A 1 89 ? -6.276 -14.300 -2.866 1.00 94.62 89 SER A CA 1
ATOM 654 C C . SER A 1 89 ? -5.898 -13.245 -3.893 1.00 94.62 89 SER A C 1
ATOM 656 O O . SER A 1 89 ? -4.823 -12.672 -3.810 1.00 94.62 89 SER A O 1
ATOM 658 N N . ARG A 1 90 ? -6.808 -12.924 -4.814 1.00 94.56 90 ARG A N 1
ATOM 659 C CA . ARG A 1 90 ? -6.566 -11.902 -5.838 1.00 94.56 90 ARG A CA 1
ATOM 660 C C . ARG A 1 90 ? -7.334 -10.625 -5.557 1.00 94.56 90 ARG A C 1
ATOM 662 O O . ARG A 1 90 ? -8.536 -10.670 -5.291 1.00 94.56 90 ARG A O 1
ATOM 669 N N . ILE A 1 91 ? -6.660 -9.491 -5.704 1.00 95.19 91 ILE A N 1
ATOM 670 C CA . ILE A 1 91 ? -7.262 -8.158 -5.641 1.00 95.19 91 ILE A CA 1
ATOM 671 C C . ILE A 1 91 ? -7.075 -7.502 -7.002 1.00 95.19 91 ILE A C 1
ATOM 673 O O . ILE A 1 91 ? -5.959 -7.395 -7.505 1.00 95.19 91 ILE A O 1
ATOM 677 N N . ARG A 1 92 ? -8.177 -7.048 -7.597 1.00 95.69 92 ARG A N 1
ATOM 678 C CA . ARG A 1 92 ? -8.142 -6.255 -8.825 1.00 95.69 92 ARG A CA 1
ATOM 679 C C . ARG A 1 92 ? -8.136 -4.771 -8.470 1.00 95.69 92 ARG A C 1
ATOM 681 O O . ARG A 1 92 ? -9.036 -4.311 -7.770 1.00 95.69 92 ARG A O 1
ATOM 688 N N . LEU A 1 93 ? -7.136 -4.047 -8.958 1.00 94.75 93 LEU A N 1
ATOM 689 C CA . LEU A 1 93 ? -6.990 -2.603 -8.817 1.00 94.75 93 LEU A CA 1
ATOM 690 C C . LEU A 1 93 ? -7.340 -1.954 -10.159 1.00 94.75 93 LEU A C 1
ATOM 692 O O . LEU A 1 93 ? -6.638 -2.145 -11.150 1.00 94.75 93 LEU A O 1
ATOM 696 N N . GLY A 1 94 ? -8.442 -1.206 -10.194 1.00 90.94 94 GLY A N 1
ATOM 697 C CA . GLY A 1 94 ? -8.936 -0.612 -11.437 1.00 90.94 94 GLY A CA 1
ATOM 698 C C . GLY A 1 94 ? -9.283 -1.666 -12.495 1.00 90.94 94 GLY A C 1
ATOM 699 O O . GLY A 1 94 ? -9.886 -2.701 -12.189 1.00 90.94 94 GLY A O 1
ATOM 700 N N . GLU A 1 95 ? -8.931 -1.381 -13.747 1.00 91.94 95 GLU A N 1
ATOM 701 C CA . GLU A 1 95 ? -9.237 -2.245 -14.893 1.00 91.94 95 GLU A CA 1
ATOM 702 C C . GLU A 1 95 ? -8.083 -3.193 -15.244 1.00 91.94 95 GLU A C 1
ATOM 704 O O . GLU A 1 95 ? -8.342 -4.350 -15.576 1.00 91.94 95 GLU A O 1
ATOM 709 N N . ASP A 1 96 ? -6.834 -2.750 -15.065 1.00 91.88 96 ASP A N 1
ATOM 710 C CA . ASP A 1 96 ? -5.667 -3.387 -15.693 1.00 91.88 96 ASP A CA 1
ATOM 711 C C . ASP A 1 96 ? -4.742 -4.150 -14.734 1.00 91.88 96 ASP A C 1
ATOM 713 O O . ASP A 1 96 ? -3.909 -4.941 -15.179 1.00 91.88 96 ASP A O 1
ATOM 717 N N . ALA A 1 97 ? -4.859 -3.941 -13.418 1.00 95.31 97 ALA A N 1
ATOM 718 C CA . ALA A 1 97 ? -3.940 -4.527 -12.445 1.00 95.31 97 ALA A CA 1
ATOM 719 C C . ALA A 1 97 ? -4.623 -5.579 -11.562 1.00 95.31 97 ALA A C 1
ATOM 721 O O . ALA A 1 97 ? -5.684 -5.352 -10.978 1.00 95.31 97 ALA A O 1
ATOM 722 N N . VAL A 1 98 ? -3.975 -6.735 -11.417 1.00 96.25 98 VAL A N 1
ATOM 723 C CA . VAL A 1 98 ? -4.347 -7.780 -10.455 1.00 96.25 98 VAL A CA 1
ATOM 724 C C . VAL A 1 98 ? -3.114 -8.136 -9.637 1.00 96.25 98 VAL A C 1
ATOM 726 O O . VAL A 1 98 ? -2.064 -8.435 -10.201 1.00 96.25 98 VAL A O 1
ATOM 729 N N . ILE A 1 99 ? -3.258 -8.106 -8.316 1.00 95.12 99 ILE A N 1
ATOM 730 C CA . ILE A 1 99 ? -2.240 -8.543 -7.356 1.00 95.12 99 ILE A CA 1
ATOM 731 C C . ILE A 1 99 ? -2.718 -9.812 -6.640 1.00 95.12 99 ILE A C 1
ATOM 733 O O . ILE A 1 99 ? -3.927 -10.003 -6.475 1.00 95.12 99 ILE A O 1
ATOM 737 N N . GLU A 1 100 ? -1.774 -10.669 -6.248 1.00 94.44 100 GLU A N 1
ATOM 738 C CA . GLU A 1 100 ? -1.984 -11.953 -5.556 1.00 94.44 100 GLU A CA 1
ATOM 739 C C . GLU A 1 100 ? -1.005 -12.106 -4.385 1.00 94.44 100 GLU A C 1
ATOM 741 O O . GLU A 1 100 ? 0.170 -11.705 -4.563 1.00 94.44 100 GLU A O 1
#